Protein AF-A0A7S0A6Q1-F1 (afdb_monomer)

Foldseek 3Di:
DWDDDPVGQTQCACDDDQVSVVSVLVSVVVVQVCCVVCVVVLLVVPDDPVVQVCAPPDLHAHSGADAAAFDQSVVLVVVVVVPDDSGDRDQDWDFDDPVDPPDDTHTDGSGDFRSHHCWYRDNRRTHRD

Radius of gyration: 16.75 Å; Cα contacts (8 Å, |Δi|>4): 172; chains: 1; bounding box: 40×40×43 Å

Nearest PDB structures (foldseek):
  7u6o-assembly1_A  TM=8.499E-01  e=4.262E-07  Ostreococcus tauri
  3o6x-assembly1_E  TM=9.167E-01  e=3.415E-04  Bacteroides fragilis NCTC 9343

Secondary structure (DSSP, 8-state):
---B-TTS-BTT---SSHHHHHHHHHHHHHHHHHHHHHHHHHHHTT--HHHHHHTTSTTPPPSS--EE--HHHHHHHHHHHTT--S-----PPPEE----TT---EEPPSS---SSSSEEB-SSSB---

pLDDT: mean 88.49, std 6.97, range [66.25, 97.56]

Structure (mmCIF, N/CA/C/O backbone):
data_AF-A0A7S0A6Q1-F1
#
_entry.id   AF-A0A7S0A6Q1-F1
#
loop_
_atom_site.group_PDB
_atom_site.id
_atom_site.type_symbol
_atom_site.label_atom_id
_atom_site.label_alt_id
_atom_site.label_comp_id
_atom_site.label_asym_id
_atom_site.label_entity_id
_atom_site.label_seq_id
_atom_site.pdbx_PDB_ins_code
_atom_site.Cartn_x
_atom_site.Cartn_y
_atom_site.Cartn_z
_atom_site.occupancy
_atom_site.B_iso_or_equiv
_atom_site.auth_seq_id
_atom_site.auth_comp_id
_atom_site.auth_asym_id
_atom_site.auth_atom_id
_atom_site.pdbx_PDB_model_num
ATOM 1 N N . TRP A 1 1 ? -3.570 6.868 -5.940 1.00 92.44 1 TRP A N 1
ATOM 2 C CA . TRP A 1 1 ? -4.861 6.286 -6.318 1.00 92.44 1 TRP A CA 1
ATOM 3 C C . TRP A 1 1 ? -5.582 5.757 -5.080 1.00 92.44 1 TRP A C 1
ATOM 5 O O . TRP A 1 1 ? -4.940 5.410 -4.090 1.00 92.44 1 TRP A O 1
ATOM 15 N N . SER A 1 2 ? -6.912 5.744 -5.105 1.00 93.44 2 SER A N 1
ATOM 16 C CA . SER A 1 2 ? -7.743 5.188 -4.032 1.00 93.44 2 SER A CA 1
ATOM 17 C C . SER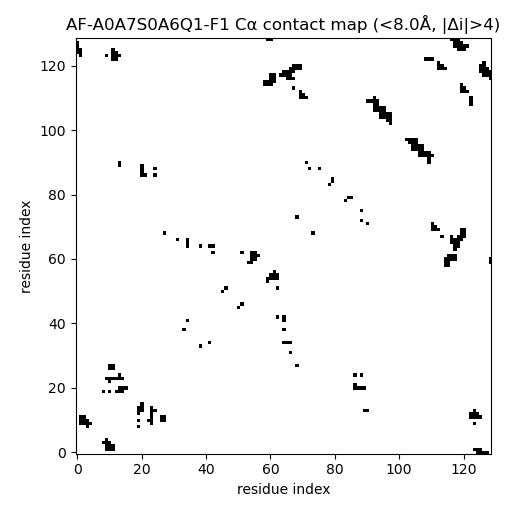 A 1 2 ? -8.979 4.510 -4.604 1.00 93.44 2 SER A C 1
ATOM 19 O O . SER A 1 2 ? -9.377 4.824 -5.723 1.00 93.44 2 SER A O 1
ATOM 21 N N . VAL A 1 3 ? -9.587 3.618 -3.824 1.00 94.69 3 VAL A N 1
ATOM 22 C CA . VAL A 1 3 ? -10.853 2.957 -4.164 1.00 94.69 3 VAL A CA 1
ATOM 23 C C . VAL A 1 3 ? -11.932 3.468 -3.225 1.00 94.69 3 VAL A C 1
ATOM 25 O O . VAL A 1 3 ? -11.726 3.509 -2.010 1.00 94.69 3 VAL A O 1
ATOM 28 N N . GLY A 1 4 ? -13.072 3.863 -3.783 1.00 94.44 4 GLY A N 1
ATOM 29 C CA . GLY A 1 4 ? -14.214 4.303 -3.000 1.00 94.44 4 GLY A CA 1
ATOM 30 C C . GLY A 1 4 ? -15.540 3.855 -3.593 1.00 94.44 4 GLY A C 1
ATOM 31 O O . GLY A 1 4 ? -15.607 3.486 -4.764 1.00 94.44 4 GLY A O 1
ATOM 32 N N . THR A 1 5 ? -16.575 3.870 -2.761 1.00 94.31 5 THR A N 1
ATOM 33 C CA . THR A 1 5 ? -17.960 3.638 -3.175 1.00 94.31 5 THR A CA 1
ATOM 34 C C . THR A 1 5 ? -18.594 4.924 -3.703 1.00 94.31 5 THR A C 1
ATOM 36 O O . THR A 1 5 ? -18.158 6.034 -3.389 1.00 94.31 5 THR A O 1
ATOM 39 N N . ASP A 1 6 ? -19.678 4.774 -4.456 1.00 96.06 6 ASP A N 1
ATOM 40 C CA . ASP A 1 6 ? -20.593 5.854 -4.842 1.00 96.06 6 ASP A CA 1
ATOM 41 C C . ASP A 1 6 ? -21.225 6.564 -3.629 1.00 96.06 6 ASP A C 1
ATOM 43 O O . ASP A 1 6 ? -21.521 7.755 -3.687 1.00 96.06 6 ASP A O 1
ATOM 47 N N . THR A 1 7 ? -21.350 5.864 -2.499 1.00 94.06 7 THR A N 1
ATOM 48 C CA . THR A 1 7 ? -21.799 6.417 -1.209 1.00 94.06 7 THR A CA 1
ATOM 49 C C . THR A 1 7 ? -20.722 7.196 -0.440 1.00 94.06 7 THR A C 1
ATOM 51 O O . THR A 1 7 ? -20.995 7.711 0.644 1.00 94.06 7 THR A O 1
ATOM 54 N N . GLY A 1 8 ? -19.501 7.310 -0.978 1.00 90.31 8 GLY A N 1
ATOM 55 C CA . GLY A 1 8 ? -18.423 8.124 -0.405 1.00 90.31 8 GLY A CA 1
ATOM 56 C C . GLY A 1 8 ? -17.533 7.417 0.623 1.00 90.31 8 GLY A C 1
ATOM 57 O O . GLY A 1 8 ? -16.732 8.075 1.291 1.00 90.31 8 GLY A O 1
ATOM 58 N N . LEU A 1 9 ? -17.627 6.090 0.760 1.00 92.62 9 LEU A N 1
ATOM 59 C CA . LEU A 1 9 ? -16.715 5.316 1.606 1.00 92.62 9 LEU A CA 1
ATOM 60 C C . LEU A 1 9 ? -15.388 5.100 0.877 1.00 92.62 9 LEU A C 1
ATOM 62 O O . LEU A 1 9 ? -15.382 4.704 -0.282 1.00 92.62 9 LEU A O 1
ATOM 66 N N . ASN A 1 10 ? -14.260 5.322 1.556 1.00 93.88 10 ASN A N 1
ATOM 67 C CA . ASN A 1 10 ? -12.921 5.095 1.007 1.00 93.88 10 ASN A CA 1
ATOM 68 C C . ASN A 1 10 ? -12.275 3.879 1.679 1.00 93.88 10 ASN A C 1
ATOM 70 O O . ASN A 1 10 ? -12.075 3.873 2.892 1.00 93.88 10 ASN A O 1
ATOM 74 N N . PHE A 1 11 ? -11.898 2.889 0.873 1.00 94.31 11 PHE A N 1
ATOM 75 C CA . PHE A 1 11 ? -11.311 1.628 1.325 1.00 94.31 11 PHE A CA 1
ATOM 76 C C . PHE A 1 11 ? -9.898 1.799 1.885 1.00 94.31 11 PHE A C 1
ATOM 78 O O . PHE A 1 11 ? -9.439 0.974 2.660 1.00 94.31 11 PHE A O 1
ATOM 85 N N . PHE A 1 12 ? -9.188 2.860 1.506 1.00 93.50 12 PHE A N 1
ATOM 86 C CA . PHE A 1 12 ? -7.824 3.133 1.967 1.00 93.50 12 PHE A CA 1
ATOM 87 C C . PHE A 1 12 ? -7.772 4.295 2.952 1.00 93.50 12 PHE A C 1
ATOM 89 O O . PHE A 1 12 ? -6.729 4.922 3.128 1.00 93.50 12 PHE A O 1
ATOM 96 N N . TYR A 1 13 ? -8.894 4.599 3.599 1.00 91.19 13 TYR A N 1
ATOM 97 C CA . TYR A 1 13 ? -8.925 5.510 4.726 1.00 91.19 13 TYR A CA 1
ATOM 98 C C . TYR A 1 13 ? -9.201 4.721 6.013 1.00 91.19 13 TYR A C 1
ATOM 100 O O . TYR A 1 13 ? -10.248 4.087 6.098 1.00 91.19 13 TYR A O 1
ATOM 108 N N . PRO A 1 14 ? -8.327 4.787 7.037 1.00 87.06 14 PRO A N 1
ATOM 109 C CA . PRO A 1 14 ? -8.486 4.005 8.267 1.00 87.06 14 PRO A CA 1
ATOM 110 C C . PRO A 1 14 ? -9.740 4.358 9.073 1.00 87.06 14 PRO A C 1
ATOM 112 O O . PRO A 1 14 ? -10.140 3.601 9.953 1.00 87.06 14 PRO A O 1
ATOM 115 N N . GLY A 1 15 ? -10.379 5.495 8.778 1.00 86.19 15 GLY A N 1
ATOM 116 C CA . GLY A 1 15 ? -11.652 5.850 9.386 1.00 86.19 15 GLY A CA 1
ATOM 117 C C . GLY A 1 15 ? -11.560 6.169 10.879 1.00 86.19 15 GLY A C 1
ATOM 118 O O . GLY A 1 15 ? -10.496 6.192 11.497 1.00 86.19 15 GLY A O 1
ATOM 119 N N . LYS A 1 16 ? -12.723 6.463 11.466 1.00 85.38 16 LYS A N 1
ATOM 120 C CA . LYS A 1 16 ? -12.882 6.686 12.916 1.00 85.38 16 LYS A CA 1
ATOM 121 C C . LYS A 1 16 ? -13.872 5.719 13.566 1.00 85.38 16 LYS A C 1
ATOM 123 O O . LYS A 1 16 ? -13.827 5.551 14.781 1.00 85.38 16 LYS A O 1
ATOM 128 N N . THR A 1 17 ? -14.752 5.115 12.772 1.00 88.56 17 THR A N 1
ATOM 129 C CA . THR A 1 17 ? -15.762 4.146 13.204 1.00 88.56 17 THR A CA 1
ATOM 130 C C . THR A 1 17 ? -15.247 2.727 12.991 1.00 88.56 17 THR A C 1
ATOM 132 O O . THR A 1 17 ? -14.392 2.505 12.134 1.00 88.56 17 THR A O 1
ATOM 135 N N . ASP A 1 18 ? -15.768 1.763 13.746 1.00 88.50 18 ASP A N 1
ATOM 136 C CA . ASP A 1 18 ? -15.336 0.366 13.622 1.00 88.50 18 ASP A CA 1
ATOM 137 C C . ASP A 1 18 ? -15.615 -0.222 12.228 1.00 88.50 18 ASP A C 1
ATOM 139 O O . ASP A 1 18 ? -14.666 -0.728 11.631 1.00 88.50 18 ASP A O 1
ATOM 143 N N . PRO A 1 19 ? -16.796 -0.014 11.604 1.00 88.56 19 PRO A N 1
ATOM 144 C CA . PRO A 1 19 ? -17.029 -0.470 10.231 1.00 88.56 19 PRO A CA 1
ATOM 145 C C . PRO A 1 19 ? -16.045 0.114 9.205 1.00 88.56 19 PRO A C 1
ATOM 147 O O . PRO A 1 19 ? -15.660 -0.555 8.250 1.00 88.56 19 PRO A O 1
ATOM 150 N N . ALA A 1 20 ? -15.600 1.364 9.391 1.00 88.75 20 ALA A N 1
ATOM 151 C CA . ALA A 1 20 ? -14.617 1.972 8.493 1.00 88.75 20 ALA A CA 1
ATOM 152 C C . ALA A 1 20 ? -13.212 1.374 8.683 1.00 88.75 20 ALA A C 1
ATOM 154 O O . ALA A 1 20 ? -12.474 1.224 7.712 1.00 88.75 20 ALA A O 1
ATOM 155 N N . ARG A 1 21 ? -12.850 1.001 9.917 1.00 88.38 21 ARG A N 1
ATOM 156 C CA . ARG A 1 21 ? -11.583 0.315 10.218 1.00 88.38 21 ARG A CA 1
ATOM 157 C C . ARG A 1 21 ? -11.567 -1.101 9.656 1.00 88.38 21 ARG A C 1
ATOM 159 O O . ARG A 1 21 ? -10.549 -1.519 9.115 1.00 88.38 21 ARG A O 1
ATOM 166 N N . GLU A 1 22 ? -12.685 -1.816 9.755 1.00 89.31 22 GLU A N 1
ATOM 167 C CA . GLU A 1 22 ? -12.863 -3.135 9.139 1.00 89.31 22 GLU A CA 1
ATOM 168 C C . GLU A 1 22 ? -12.663 -3.054 7.627 1.00 89.31 22 GLU A C 1
ATOM 170 O O . GLU A 1 22 ? -11.807 -3.747 7.077 1.00 89.31 22 GLU A O 1
ATOM 175 N N . LEU A 1 23 ? -13.372 -2.124 6.975 1.00 91.56 23 LEU A N 1
ATOM 176 C CA . LEU A 1 23 ? -13.238 -1.875 5.543 1.00 91.56 23 LEU A CA 1
ATOM 177 C C . LEU A 1 23 ? -11.787 -1.577 5.148 1.00 91.56 23 LEU A C 1
ATOM 179 O O . LEU A 1 23 ? -11.313 -2.076 4.130 1.00 91.56 23 LEU A O 1
ATOM 183 N N . PHE A 1 24 ? -11.079 -0.790 5.958 1.00 91.75 24 PHE A N 1
ATOM 184 C CA . PHE A 1 24 ? -9.682 -0.453 5.722 1.00 91.75 24 PHE A CA 1
ATOM 185 C C . PHE A 1 24 ? -8.750 -1.665 5.786 1.00 91.75 24 PHE A C 1
ATOM 187 O O . PHE A 1 24 ? -7.955 -1.879 4.868 1.00 91.75 24 PHE A O 1
ATOM 194 N N . VAL A 1 25 ? -8.859 -2.477 6.842 1.00 91.56 25 VAL A N 1
ATOM 195 C CA . VAL A 1 25 ? -8.041 -3.689 7.006 1.00 91.56 25 VAL A CA 1
ATOM 196 C C . VAL A 1 25 ? -8.302 -4.660 5.855 1.00 91.56 25 VAL A C 1
ATOM 198 O O . VAL A 1 25 ? -7.355 -5.137 5.228 1.00 91.56 25 VAL A O 1
ATOM 201 N N . THR A 1 26 ? -9.572 -4.901 5.518 1.00 91.38 26 THR A N 1
ATOM 202 C CA . THR A 1 26 ? -9.952 -5.756 4.387 1.00 91.38 26 THR A CA 1
ATOM 203 C C . THR A 1 26 ? -9.452 -5.189 3.059 1.00 91.38 26 THR A C 1
ATOM 205 O O . THR A 1 26 ? -8.894 -5.92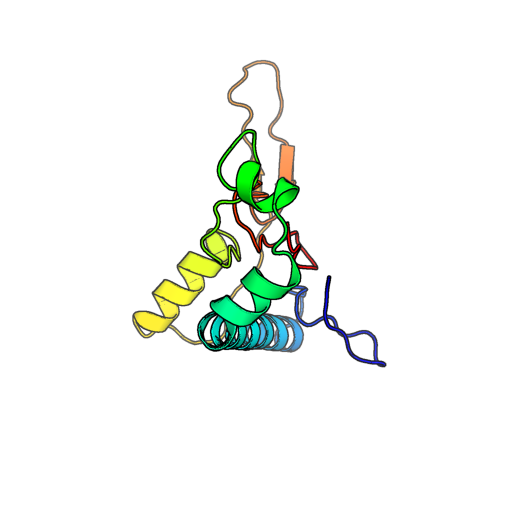7 2.251 1.00 91.38 26 THR A O 1
ATOM 208 N N . GLY A 1 27 ? -9.583 -3.879 2.840 1.00 93.44 27 GLY A N 1
ATOM 209 C CA . GLY A 1 27 ? -9.125 -3.207 1.627 1.00 93.44 27 GLY A CA 1
ATOM 210 C C . GLY A 1 27 ? -7.621 -3.363 1.399 1.00 93.44 27 GLY A C 1
ATOM 211 O O . GLY A 1 27 ? -7.202 -3.704 0.291 1.00 93.44 27 GLY A O 1
ATOM 212 N N . ILE A 1 28 ? -6.807 -3.177 2.443 1.00 93.31 28 ILE A N 1
ATOM 213 C CA . ILE A 1 28 ? -5.356 -3.390 2.350 1.00 93.31 28 ILE A CA 1
ATOM 214 C C . ILE A 1 28 ? -5.025 -4.871 2.154 1.00 93.31 28 ILE A C 1
ATOM 216 O O . ILE A 1 28 ? -4.152 -5.177 1.346 1.00 93.31 28 ILE A O 1
ATOM 220 N N . ALA A 1 29 ? -5.722 -5.793 2.822 1.00 92.50 29 ALA A N 1
ATOM 221 C CA . ALA A 1 29 ? -5.502 -7.226 2.631 1.00 92.50 29 ALA A CA 1
ATOM 222 C C . ALA A 1 29 ? -5.782 -7.663 1.180 1.00 92.50 29 ALA A C 1
ATOM 224 O O . ALA A 1 29 ? -4.968 -8.362 0.574 1.00 92.50 29 ALA A O 1
ATOM 225 N N . CYS A 1 30 ? -6.886 -7.193 0.587 1.00 95.06 30 CYS A N 1
ATOM 226 C CA . CYS A 1 30 ? -7.202 -7.427 -0.823 1.00 95.06 30 CYS A CA 1
ATOM 227 C C . CYS A 1 30 ? -6.145 -6.819 -1.755 1.00 95.06 30 CYS A C 1
ATOM 229 O O . CYS A 1 30 ? -5.726 -7.475 -2.709 1.00 95.06 30 CYS A O 1
ATOM 231 N N . LEU A 1 31 ? -5.681 -5.597 -1.471 1.00 95.38 31 LEU A N 1
ATOM 232 C CA . LEU A 1 31 ? -4.616 -4.953 -2.242 1.00 95.38 31 LEU A CA 1
ATOM 233 C C . LEU A 1 31 ? -3.301 -5.741 -2.165 1.00 95.38 31 LEU A C 1
ATOM 235 O O . LEU A 1 31 ? -2.682 -5.996 -3.195 1.00 95.38 31 LEU A O 1
ATOM 239 N N . ALA A 1 32 ? -2.888 -6.148 -0.964 1.00 94.75 32 ALA A N 1
ATOM 240 C CA . ALA A 1 32 ? -1.677 -6.931 -0.744 1.00 94.75 32 ALA A CA 1
ATOM 241 C C . ALA A 1 32 ? -1.730 -8.259 -1.508 1.00 94.75 32 ALA A C 1
ATOM 243 O O . ALA A 1 32 ? -0.782 -8.608 -2.210 1.00 94.75 32 ALA A O 1
ATOM 244 N N . HIS A 1 33 ? -2.864 -8.962 -1.436 1.00 95.88 33 HIS A N 1
ATOM 245 C CA . HIS A 1 33 ? -3.064 -10.206 -2.170 1.00 95.88 33 HIS A CA 1
ATOM 246 C C . HIS A 1 33 ? -3.038 -9.994 -3.692 1.00 95.88 33 HIS A C 1
ATOM 248 O O . HIS A 1 33 ? -2.355 -10.731 -4.400 1.00 95.88 33 HIS A O 1
ATOM 254 N N . GLY A 1 34 ? -3.722 -8.965 -4.201 1.00 96.44 34 GLY A N 1
ATOM 255 C CA . GLY A 1 34 ? -3.733 -8.647 -5.630 1.00 96.44 34 GLY A CA 1
ATOM 256 C C . GLY A 1 34 ? -2.346 -8.285 -6.168 1.00 96.44 34 GLY A C 1
ATOM 257 O O . GLY A 1 34 ? -1.948 -8.782 -7.220 1.00 96.44 34 GLY A O 1
ATOM 258 N N . LEU A 1 35 ? -1.577 -7.481 -5.426 1.00 95.81 35 LEU A N 1
ATOM 259 C CA . LEU A 1 35 ? -0.192 -7.162 -5.779 1.00 95.81 35 LEU A CA 1
ATOM 260 C C . LEU A 1 35 ? 0.694 -8.406 -5.751 1.00 95.81 35 LEU A C 1
ATOM 262 O O . LEU A 1 35 ? 1.481 -8.593 -6.669 1.00 95.81 35 LEU A O 1
ATOM 266 N N . MET A 1 36 ? 0.543 -9.282 -4.755 1.00 95.69 36 MET A N 1
ATOM 267 C CA . MET A 1 36 ? 1.290 -10.540 -4.692 1.00 95.69 36 MET A CA 1
ATOM 268 C C . MET A 1 36 ? 1.038 -11.409 -5.935 1.00 95.69 36 MET A C 1
ATOM 270 O O . MET A 1 36 ? 1.996 -11.887 -6.540 1.00 95.69 36 MET A O 1
ATOM 274 N N . GLN A 1 37 ? -0.226 -11.569 -6.342 1.00 97.56 37 GLN A N 1
ATOM 275 C CA . GLN A 1 37 ? -0.628 -12.398 -7.488 1.00 97.56 37 GLN A CA 1
ATOM 276 C C . GLN A 1 37 ? -0.246 -11.796 -8.848 1.00 97.56 37 GLN A C 1
ATOM 278 O O . GLN A 1 37 ? 0.034 -12.532 -9.790 1.00 97.56 37 GLN A O 1
ATOM 283 N N . HIS A 1 38 ? -0.243 -10.466 -8.970 1.00 96.38 38 HIS A N 1
ATOM 284 C CA . HIS A 1 38 ? -0.116 -9.773 -10.258 1.00 96.38 38 HIS A CA 1
ATOM 285 C C . HIS A 1 38 ? 1.075 -8.807 -10.330 1.00 96.38 38 HIS A C 1
ATOM 287 O O . HIS A 1 38 ? 1.069 -7.880 -11.142 1.00 96.38 38 HIS A O 1
ATOM 293 N N . ASN A 1 39 ? 2.104 -9.005 -9.500 1.00 95.06 39 ASN A N 1
ATOM 294 C CA . ASN A 1 39 ? 3.256 -8.102 -9.423 1.00 95.06 39 ASN A CA 1
ATOM 295 C C . ASN A 1 39 ? 3.951 -7.899 -10.785 1.00 95.06 39 ASN A C 1
ATOM 297 O O . ASN A 1 39 ? 4.273 -6.766 -11.144 1.00 95.06 39 ASN A O 1
ATOM 301 N N . GLU A 1 40 ? 4.110 -8.962 -11.578 1.00 94.38 40 GLU A N 1
ATOM 302 C CA . GLU A 1 40 ? 4.772 -8.895 -12.885 1.00 94.38 40 GLU A CA 1
ATOM 303 C C . GLU A 1 40 ? 3.974 -8.041 -13.871 1.00 94.38 40 GLU A C 1
ATOM 305 O O . GLU A 1 40 ? 4.531 -7.182 -14.552 1.00 94.38 40 GLU A O 1
ATOM 310 N N . LEU A 1 41 ? 2.648 -8.209 -13.896 1.00 96.19 41 LEU A N 1
ATOM 311 C CA . LEU A 1 41 ? 1.761 -7.422 -14.751 1.00 96.19 41 LEU A CA 1
ATOM 312 C C . LEU A 1 41 ? 1.852 -5.928 -14.414 1.00 96.19 41 LEU A C 1
ATOM 314 O O . LEU A 1 41 ? 1.965 -5.091 -15.310 1.00 96.19 41 LEU A O 1
ATOM 318 N N . VAL A 1 42 ? 1.849 -5.596 -13.120 1.00 95.06 42 VAL A N 1
ATOM 319 C CA . VAL A 1 42 ? 1.990 -4.216 -12.638 1.00 95.06 42 VAL A CA 1
ATOM 320 C C . VAL A 1 42 ? 3.345 -3.629 -13.043 1.00 95.06 42 VAL A C 1
ATOM 322 O O . VAL A 1 42 ? 3.407 -2.489 -13.503 1.00 95.06 42 VAL A O 1
ATOM 325 N N . ARG A 1 43 ? 4.428 -4.408 -12.940 1.00 94.38 43 ARG A N 1
ATOM 326 C CA . ARG A 1 43 ? 5.770 -3.989 -13.367 1.00 94.38 43 ARG A CA 1
ATOM 327 C C . ARG A 1 43 ? 5.859 -3.753 -14.878 1.00 94.38 43 ARG A C 1
ATOM 329 O O . ARG A 1 43 ? 6.497 -2.785 -15.304 1.00 94.38 43 ARG A O 1
ATOM 336 N N . CYS A 1 44 ? 5.227 -4.614 -15.672 1.00 94.81 44 CYS A N 1
ATOM 337 C CA . CYS A 1 44 ? 5.183 -4.509 -17.130 1.00 94.81 44 CYS A CA 1
ATOM 338 C C . CYS A 1 44 ? 4.401 -3.280 -17.607 1.00 94.81 44 CYS A C 1
ATOM 340 O O . CYS A 1 44 ? 4.790 -2.664 -18.595 1.00 94.81 44 CYS A O 1
ATOM 342 N N . ALA A 1 45 ? 3.349 -2.870 -16.891 1.00 95.19 45 ALA A N 1
ATOM 343 C CA . ALA A 1 45 ? 2.521 -1.717 -17.260 1.00 95.19 45 ALA A CA 1
ATOM 344 C C . ALA A 1 45 ? 3.291 -0.379 -17.318 1.00 95.19 45 ALA A C 1
ATOM 346 O O . ALA A 1 45 ? 2.833 0.569 -17.951 1.00 95.19 45 ALA A O 1
ATOM 347 N N . VAL A 1 46 ? 4.458 -0.305 -16.672 1.00 93.50 46 VAL A N 1
ATOM 348 C CA . VAL A 1 46 ? 5.336 0.879 -16.633 1.00 93.50 46 VAL A CA 1
ATO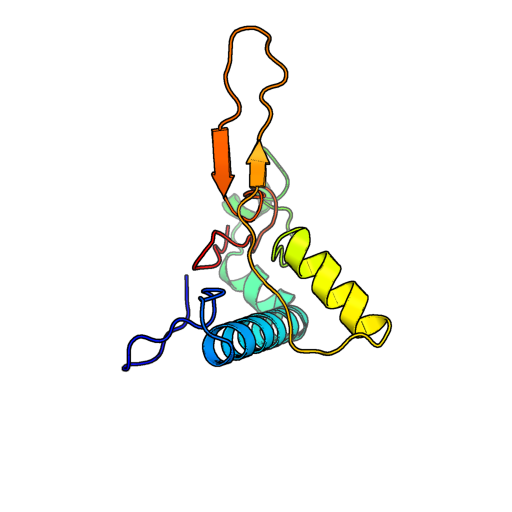M 349 C C . VAL A 1 46 ? 6.735 0.598 -17.200 1.00 93.50 46 VAL A C 1
ATOM 351 O O . VAL A 1 46 ? 7.667 1.377 -16.986 1.00 93.50 46 VAL A O 1
ATOM 354 N N . ALA A 1 47 ? 6.910 -0.532 -17.891 1.00 93.44 47 ALA A N 1
ATOM 355 C CA . ALA A 1 47 ? 8.197 -0.947 -18.432 1.00 93.44 47 ALA A CA 1
ATOM 356 C C . ALA A 1 47 ? 8.521 -0.197 -19.728 1.00 93.44 47 ALA A C 1
ATOM 358 O O . ALA A 1 47 ? 7.843 -0.334 -20.745 1.00 93.44 47 ALA A O 1
ATOM 359 N N . HIS A 1 48 ? 9.591 0.590 -19.691 1.00 94.81 48 HIS A N 1
ATOM 360 C CA . HIS A 1 48 ? 10.211 1.176 -20.872 1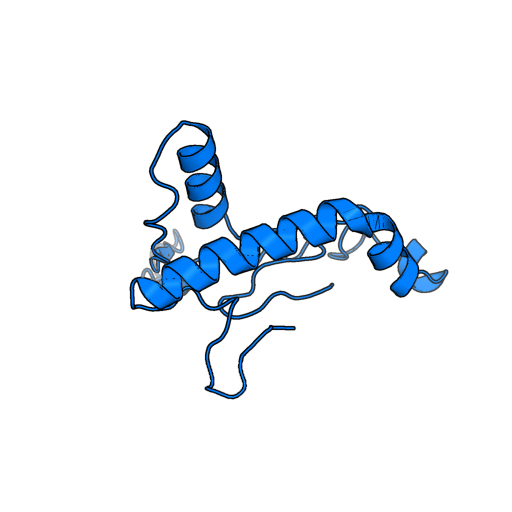.00 94.81 48 HIS A CA 1
ATOM 361 C C . HIS A 1 48 ? 11.675 1.495 -20.567 1.00 94.81 48 HIS A C 1
ATOM 363 O O . HIS A 1 48 ? 12.022 1.758 -19.417 1.00 94.81 48 HIS A O 1
ATOM 369 N N . ALA A 1 49 ? 12.525 1.541 -21.598 1.00 94.75 49 ALA A N 1
ATOM 370 C CA . ALA A 1 49 ? 13.982 1.646 -21.440 1.00 94.75 49 ALA A CA 1
ATOM 371 C C . ALA A 1 49 ? 14.423 2.778 -20.490 1.00 94.75 49 ALA A C 1
ATOM 373 O O . ALA A 1 49 ? 15.270 2.577 -19.624 1.00 94.75 49 ALA A O 1
ATOM 374 N N . GLY A 1 50 ? 13.804 3.958 -20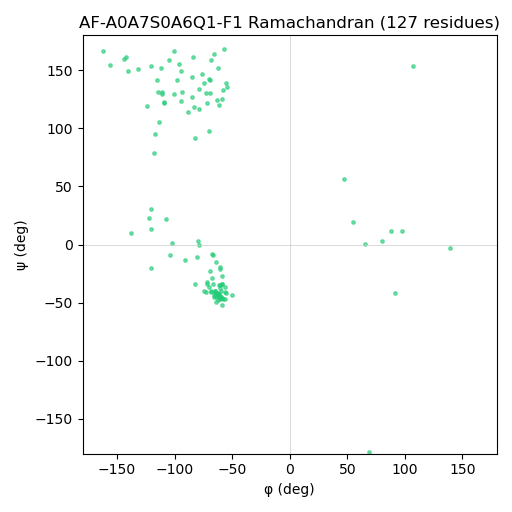.611 1.00 94.12 50 GLY A N 1
ATOM 375 C CA . GLY A 1 50 ? 14.092 5.093 -19.727 1.00 94.12 50 GLY A CA 1
ATOM 376 C C . GLY A 1 50 ? 13.709 4.867 -18.258 1.00 94.12 50 GLY A C 1
ATOM 377 O O . GLY A 1 50 ? 14.465 5.257 -17.373 1.00 94.12 50 GLY A O 1
ATOM 378 N N . ASN A 1 51 ? 12.565 4.235 -17.976 1.00 92.31 51 ASN A N 1
ATOM 379 C CA . ASN A 1 51 ? 12.156 3.965 -16.597 1.00 92.31 51 ASN A CA 1
ATOM 380 C C . ASN A 1 51 ? 12.977 2.819 -16.009 1.00 92.31 51 ASN A C 1
ATOM 382 O O . ASN A 1 51 ? 13.435 2.929 -14.881 1.00 92.31 51 ASN A O 1
ATOM 386 N N . ASP A 1 52 ? 13.253 1.776 -16.790 1.00 93.00 52 ASP A N 1
ATOM 387 C CA . ASP A 1 52 ? 14.060 0.635 -16.353 1.00 93.00 52 ASP A CA 1
ATOM 388 C C . ASP A 1 52 ? 15.485 1.050 -15.963 1.00 93.00 52 ASP A C 1
ATOM 390 O O . ASP A 1 52 ? 16.026 0.532 -14.992 1.00 93.00 52 ASP A O 1
ATOM 394 N N . HIS A 1 53 ? 16.062 2.037 -16.657 1.00 92.56 53 HIS A N 1
ATOM 395 C CA . HIS A 1 53 ? 17.339 2.639 -16.268 1.00 92.56 53 HIS A CA 1
ATOM 396 C C . HIS A 1 53 ? 17.257 3.447 -14.959 1.00 92.56 53 HIS A C 1
ATOM 398 O O . HIS A 1 53 ? 18.248 3.564 -14.242 1.00 92.56 53 HIS A O 1
ATOM 404 N N . ARG A 1 54 ? 16.086 4.020 -14.648 1.00 93.25 54 ARG A N 1
ATOM 405 C CA . ARG A 1 54 ? 15.856 4.873 -13.473 1.00 93.25 54 ARG A CA 1
ATOM 406 C C . ARG A 1 54 ? 15.581 4.070 -12.197 1.00 93.25 54 ARG A C 1
ATOM 408 O O . ARG A 1 54 ? 15.935 4.532 -11.115 1.00 93.25 54 ARG A O 1
ATOM 415 N N . LEU A 1 55 ? 14.918 2.916 -12.297 1.00 91.06 55 LEU A N 1
ATOM 416 C CA . LEU A 1 55 ? 14.469 2.137 -11.136 1.00 91.06 55 LEU A CA 1
ATOM 417 C C . LEU A 1 55 ? 15.638 1.741 -10.218 1.00 91.06 55 LEU A C 1
ATOM 419 O O . LEU A 1 55 ? 16.662 1.233 -10.665 1.00 91.06 55 LEU A O 1
ATOM 423 N N . GLY A 1 56 ? 15.462 1.950 -8.912 1.00 86.75 56 GLY A N 1
ATOM 424 C CA . GLY A 1 56 ? 16.464 1.657 -7.884 1.00 86.75 56 GLY A CA 1
ATOM 425 C C . GLY A 1 56 ? 17.567 2.709 -7.716 1.00 86.75 56 GLY A C 1
ATOM 426 O O . GLY A 1 56 ? 18.453 2.510 -6.887 1.00 86.75 56 GLY A O 1
ATOM 427 N N . ALA A 1 57 ? 17.522 3.827 -8.450 1.00 88.19 57 ALA A N 1
ATOM 428 C CA . ALA A 1 57 ? 18.472 4.933 -8.332 1.00 88.19 57 ALA A CA 1
ATOM 429 C C . ALA A 1 57 ? 17.772 6.254 -7.967 1.00 88.19 57 ALA A C 1
ATOM 431 O O . ALA A 1 57 ? 16.612 6.460 -8.301 1.00 88.19 57 ALA A O 1
ATOM 432 N N . GLN A 1 58 ? 18.489 7.179 -7.312 1.00 87.12 58 GLN A N 1
ATOM 433 C CA . GLN A 1 58 ? 18.055 8.575 -7.093 1.00 87.12 58 GLN A CA 1
ATOM 434 C C . GLN A 1 58 ? 16.601 8.723 -6.588 1.00 87.12 58 GLN A C 1
ATOM 436 O O . GLN A 1 58 ? 15.778 9.382 -7.216 1.00 87.12 58 GLN A O 1
ATOM 441 N N . GLU A 1 59 ? 16.279 8.085 -5.459 1.00 85.62 59 GLU A N 1
ATOM 442 C CA . GLU A 1 59 ? 14.930 8.052 -4.854 1.00 85.62 59 GLU A CA 1
ATOM 443 C C . GLU A 1 59 ? 13.844 7.328 -5.673 1.00 85.62 59 GLU A C 1
ATOM 445 O O . GLU A 1 59 ? 12.705 7.228 -5.214 1.00 85.62 59 GLU A O 1
ATOM 450 N N . ALA A 1 60 ? 14.163 6.777 -6.848 1.00 87.75 60 ALA A N 1
ATOM 451 C CA . ALA A 1 60 ? 13.238 5.925 -7.578 1.00 87.75 60 ALA A CA 1
ATOM 452 C C . ALA A 1 60 ? 13.061 4.579 -6.857 1.00 87.75 60 ALA A C 1
ATOM 454 O O . ALA A 1 60 ? 14.031 4.019 -6.329 1.00 87.75 60 ALA A O 1
ATOM 455 N N . PRO A 1 61 ? 11.840 4.023 -6.862 1.00 89.44 61 PRO A N 1
ATOM 456 C CA . PRO A 1 61 ? 11.599 2.712 -6.287 1.00 89.44 61 PRO A CA 1
ATOM 457 C C . PRO A 1 61 ? 12.395 1.626 -7.029 1.00 89.44 61 PRO A C 1
ATOM 459 O O . PRO A 1 61 ? 12.698 1.782 -8.218 1.00 89.44 61 PRO A O 1
ATOM 462 N N . PRO A 1 62 ? 12.757 0.521 -6.354 1.00 90.00 62 PRO A N 1
ATOM 463 C CA . PRO A 1 62 ? 13.399 -0.611 -7.006 1.00 90.00 62 PRO A CA 1
ATOM 464 C C . PRO A 1 62 ? 12.435 -1.280 -7.994 1.00 90.00 62 PRO A C 1
ATOM 466 O O . PRO A 1 62 ? 11.219 -1.126 -7.911 1.00 90.00 62 PRO A O 1
ATOM 469 N N . ALA A 1 63 ? 12.972 -2.102 -8.897 1.00 88.94 63 ALA A N 1
ATOM 470 C CA . ALA A 1 63 ? 12.156 -2.865 -9.847 1.00 88.94 63 ALA A CA 1
ATOM 471 C C . ALA A 1 63 ? 11.277 -3.952 -9.191 1.00 88.94 63 ALA A C 1
ATOM 473 O O . ALA A 1 63 ? 10.427 -4.536 -9.862 1.00 88.94 63 ALA A O 1
ATOM 474 N N . ILE A 1 64 ? 11.480 -4.221 -7.899 1.00 91.31 64 ILE A N 1
ATOM 475 C CA . ILE A 1 64 ? 10.704 -5.174 -7.107 1.00 91.31 64 ILE A CA 1
ATOM 476 C C . ILE A 1 64 ? 9.436 -4.476 -6.619 1.00 91.31 64 ILE A C 1
ATOM 478 O O . ILE A 1 64 ? 9.520 -3.516 -5.857 1.00 91.31 64 ILE A O 1
ATOM 482 N N . ILE A 1 65 ? 8.268 -4.981 -7.020 1.00 94.06 65 ILE A N 1
ATOM 483 C CA . ILE A 1 65 ? 6.978 -4.470 -6.547 1.00 94.06 65 ILE A CA 1
ATOM 484 C C . ILE A 1 65 ? 6.773 -4.874 -5.085 1.00 94.06 65 ILE A C 1
ATOM 486 O O . ILE A 1 65 ? 6.751 -6.056 -4.750 1.00 94.06 65 ILE A O 1
ATOM 490 N N . SER A 1 66 ? 6.589 -3.883 -4.217 1.00 93.44 66 SER A N 1
ATOM 491 C CA . SER A 1 66 ? 6.280 -4.077 -2.803 1.00 93.44 66 SER A CA 1
ATOM 492 C C . SER A 1 66 ? 5.253 -3.056 -2.319 1.00 93.44 66 SER A C 1
ATOM 494 O O . SER A 1 66 ? 5.163 -1.933 -2.831 1.00 93.44 66 SER A O 1
ATOM 496 N N . LEU A 1 67 ? 4.458 -3.478 -1.336 1.00 93.88 67 LEU A N 1
ATOM 497 C CA . LEU A 1 67 ? 3.460 -2.665 -0.652 1.00 93.88 67 LEU A CA 1
ATOM 498 C C . LEU A 1 67 ? 4.027 -2.214 0.691 1.00 93.88 67 LEU A C 1
ATOM 500 O O . LEU A 1 67 ? 4.484 -3.042 1.470 1.00 93.88 67 LEU A O 1
ATOM 504 N N . TYR A 1 68 ? 3.946 -0.917 0.970 1.00 93.06 68 TYR A N 1
ATOM 505 C CA . TYR A 1 68 ? 4.301 -0.344 2.263 1.00 93.06 68 TYR A CA 1
ATOM 506 C C . TYR A 1 68 ? 3.056 0.296 2.892 1.00 93.06 68 TYR A C 1
ATOM 508 O O . TYR A 1 68 ? 2.728 1.441 2.564 1.00 93.06 68 TYR A O 1
ATOM 516 N N . PRO A 1 69 ? 2.320 -0.419 3.764 1.00 89.19 69 PRO A N 1
ATOM 517 C CA . PRO A 1 69 ? 1.124 0.110 4.415 1.00 89.19 69 PRO A CA 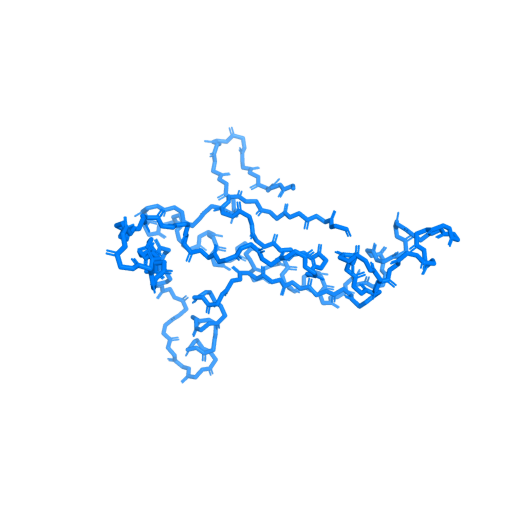1
ATOM 518 C C . PRO A 1 69 ? 1.441 1.000 5.632 1.00 89.19 69 PRO A C 1
ATOM 520 O O . PRO A 1 69 ? 0.552 1.690 6.129 1.00 89.19 69 PRO A O 1
ATOM 523 N N . GLY A 1 70 ? 2.700 1.017 6.084 1.00 88.69 70 GLY A N 1
ATOM 524 C CA . GLY A 1 70 ? 3.162 1.755 7.258 1.00 88.69 70 GLY A CA 1
ATOM 525 C C . GLY A 1 70 ? 3.466 0.842 8.444 1.00 88.69 70 GLY A C 1
ATOM 526 O O . GLY A 1 70 ? 2.893 -0.237 8.587 1.00 88.69 70 GLY A O 1
ATOM 527 N N . THR A 1 71 ? 4.360 1.302 9.316 1.00 87.50 71 THR A N 1
ATOM 528 C CA . THR A 1 71 ? 4.898 0.529 10.449 1.00 87.50 71 THR A CA 1
ATOM 529 C C . THR A 1 71 ? 3.832 0.063 11.438 1.00 87.50 71 THR A C 1
ATOM 531 O O . THR A 1 71 ? 3.896 -1.059 11.935 1.00 87.50 71 THR A O 1
ATOM 534 N N . GLY A 1 72 ? 2.839 0.903 11.740 1.00 88.19 72 GLY A N 1
ATOM 535 C CA . GLY A 1 72 ? 1.769 0.542 12.664 1.00 88.19 72 GLY A CA 1
ATOM 536 C C . GLY A 1 72 ? 0.834 -0.506 12.074 1.00 88.19 72 GLY A C 1
ATOM 537 O O . GLY A 1 72 ? 0.373 -1.390 12.794 1.00 88.19 72 GLY A O 1
ATOM 538 N N . PHE A 1 73 ? 0.567 -0.439 10.766 1.00 89.12 73 PHE A N 1
ATOM 539 C CA . PHE A 1 73 ? -0.255 -1.446 10.099 1.00 89.12 73 PHE A CA 1
ATOM 540 C C . PHE A 1 73 ? 0.489 -2.776 9.941 1.00 89.12 73 PHE A C 1
ATOM 542 O O . PHE A 1 73 ? -0.098 -3.822 10.199 1.00 89.12 73 PHE A O 1
ATOM 549 N N . GLU A 1 74 ? 1.777 -2.753 9.588 1.00 90.00 74 GLU A N 1
ATOM 550 C CA . GLU A 1 74 ? 2.624 -3.957 9.562 1.00 90.00 74 GLU A CA 1
ATOM 551 C C . GLU A 1 74 ? 2.625 -4.660 10.926 1.00 90.00 74 GLU A C 1
ATOM 553 O O . GLU A 1 74 ? 2.334 -5.851 11.007 1.00 90.00 74 GLU A O 1
ATOM 558 N N . ALA A 1 75 ? 2.811 -3.908 12.016 1.00 90.69 75 ALA A N 1
ATOM 559 C CA . ALA A 1 75 ? 2.752 -4.458 13.369 1.00 90.69 75 ALA A CA 1
ATOM 560 C C . ALA A 1 75 ? 1.380 -5.067 13.718 1.00 90.69 75 ALA A C 1
ATOM 562 O O . ALA A 1 75 ? 1.312 -6.072 14.434 1.00 90.69 75 ALA A O 1
ATOM 563 N N . HIS A 1 76 ? 0.287 -4.479 13.217 1.00 90.50 76 HIS A N 1
ATOM 564 C CA . HIS A 1 76 ? -1.063 -5.030 13.373 1.00 90.50 76 HIS A CA 1
ATOM 565 C C . HIS A 1 76 ? -1.215 -6.358 12.627 1.00 90.50 76 HIS A C 1
ATOM 567 O O . HIS A 1 76 ? -1.700 -7.328 13.205 1.00 90.50 76 HIS A O 1
ATOM 573 N N . VAL A 1 77 ? -0.740 -6.440 11.383 1.00 90.19 77 VAL A N 1
ATOM 574 C CA . VAL A 1 77 ? -0.743 -7.688 10.602 1.00 90.19 77 VAL A CA 1
ATOM 575 C C . VAL A 1 77 ? 0.093 -8.770 11.290 1.00 90.19 77 VAL A C 1
ATOM 577 O O . VAL A 1 77 ? -0.386 -9.892 11.448 1.00 90.19 77 VAL A O 1
ATOM 580 N N . ASP A 1 78 ? 1.282 -8.438 11.793 1.00 91.88 78 ASP A N 1
ATOM 581 C CA . ASP A 1 78 ? 2.115 -9.378 12.553 1.00 91.88 78 ASP A CA 1
ATOM 582 C C . ASP A 1 78 ? 1.417 -9.877 13.825 1.00 91.88 78 ASP A C 1
ATOM 584 O O . ASP A 1 78 ? 1.549 -11.040 14.212 1.00 91.88 78 ASP A O 1
ATOM 588 N N . ALA A 1 79 ? 0.667 -9.009 14.509 1.00 92.56 79 ALA A N 1
ATOM 589 C CA . ALA A 1 79 ? -0.133 -9.408 15.660 1.00 92.56 79 ALA A CA 1
ATOM 590 C C . ALA A 1 79 ? -1.241 -10.393 15.259 1.00 92.56 79 ALA A C 1
ATOM 592 O O . ALA A 1 79 ? -1.414 -11.405 15.939 1.00 92.56 79 ALA A O 1
ATOM 593 N N . ILE A 1 80 ? -1.936 -10.146 14.145 1.00 90.81 80 ILE A N 1
ATOM 594 C CA . ILE A 1 80 ? -2.961 -11.055 13.610 1.00 90.81 80 ILE A CA 1
ATOM 595 C C . ILE A 1 80 ? -2.357 -12.420 13.277 1.00 90.81 80 ILE A C 1
ATOM 597 O O . ILE A 1 80 ? -2.908 -13.444 13.672 1.00 90.81 80 ILE A O 1
ATOM 601 N N . ILE A 1 81 ? -1.198 -12.448 12.612 1.00 90.19 81 ILE A N 1
ATOM 602 C CA . ILE A 1 81 ? -0.481 -13.692 12.284 1.00 90.19 81 ILE A CA 1
ATOM 603 C C . ILE A 1 81 ? -0.137 -14.480 13.558 1.00 90.19 81 ILE A C 1
ATOM 605 O O . ILE A 1 81 ? -0.189 -15.708 13.563 1.00 90.19 81 ILE A O 1
ATOM 609 N N . ARG A 1 82 ? 0.155 -13.786 14.666 1.00 95.19 82 ARG A N 1
ATOM 610 C CA . ARG A 1 82 ? 0.398 -14.385 15.991 1.00 95.19 82 ARG A CA 1
ATOM 611 C C . ARG A 1 82 ? -0.874 -14.778 16.759 1.00 95.19 82 ARG A C 1
ATOM 613 O O . ARG A 1 82 ? -0.763 -15.240 17.891 1.00 95.19 82 ARG A O 1
ATOM 620 N N . GLY A 1 83 ? -2.061 -14.614 16.175 1.00 91.94 83 GLY A N 1
ATOM 621 C CA . GLY A 1 83 ? -3.343 -15.005 16.771 1.00 91.94 83 GLY A CA 1
ATOM 622 C C . GLY A 1 83 ? -4.113 -13.877 17.465 1.00 91.94 83 GLY A C 1
ATOM 623 O O . GLY A 1 83 ? -5.084 -14.155 18.168 1.00 91.94 83 GLY A O 1
ATOM 624 N N . ALA A 1 84 ? -3.712 -12.613 17.292 1.00 90.38 84 ALA A N 1
ATOM 625 C CA . ALA A 1 84 ? -4.530 -11.485 17.733 1.00 90.38 84 ALA A CA 1
ATOM 626 C C . ALA A 1 84 ? -5.814 -11.361 16.883 1.00 90.38 84 ALA A C 1
ATOM 628 O O . ALA A 1 84 ? -5.855 -11.842 15.746 1.00 90.38 84 ALA A O 1
ATOM 629 N N . PRO A 1 85 ? -6.865 -10.694 17.394 1.00 86.62 85 PRO A N 1
ATOM 630 C CA . PRO A 1 85 ? -8.063 -10.424 16.611 1.00 86.62 85 PRO A CA 1
ATOM 631 C C . PRO A 1 85 ? -7.743 -9.681 15.308 1.00 86.62 85 PRO A C 1
ATOM 633 O O . PRO A 1 85 ? -6.960 -8.733 15.295 1.00 86.62 85 PRO A O 1
ATOM 636 N N . LEU A 1 86 ? -8.408 -10.083 14.219 1.00 79.25 86 LEU A N 1
ATOM 637 C CA . LEU A 1 86 ? -8.295 -9.438 12.903 1.00 79.25 86 LEU A CA 1
ATOM 638 C C . LEU A 1 86 ? -8.628 -7.937 12.971 1.00 79.25 86 LEU A C 1
ATOM 640 O O . LEU A 1 86 ? -8.030 -7.104 12.286 1.00 79.25 86 LEU A O 1
ATOM 644 N N . LEU A 1 87 ? -9.602 -7.607 13.815 1.00 79.56 87 LEU A N 1
ATOM 645 C CA . LEU A 1 87 ? -10.163 -6.276 13.965 1.00 79.56 87 LEU A CA 1
ATOM 646 C C . LEU A 1 87 ? -9.530 -5.563 15.158 1.00 79.56 87 LEU A C 1
ATOM 648 O O . LEU A 1 87 ? -9.295 -6.170 16.200 1.00 79.56 87 LEU A O 1
ATOM 652 N N . GLY A 1 88 ? -9.280 -4.262 15.014 1.00 76.25 88 GLY A N 1
ATOM 653 C CA . GLY A 1 88 ? -8.732 -3.446 16.101 1.00 76.25 88 GLY A CA 1
ATOM 654 C C . GLY A 1 88 ? -7.662 -2.441 15.690 1.00 76.25 88 GLY A C 1
ATOM 655 O O . GLY A 1 88 ? -7.241 -1.657 16.539 1.00 76.25 88 GLY A O 1
ATOM 656 N N . TYR A 1 89 ? -7.252 -2.410 14.416 1.00 84.75 89 TYR A N 1
ATOM 657 C CA . TYR A 1 89 ? -6.299 -1.405 13.950 1.00 84.75 89 TYR A CA 1
ATOM 658 C C . TYR A 1 89 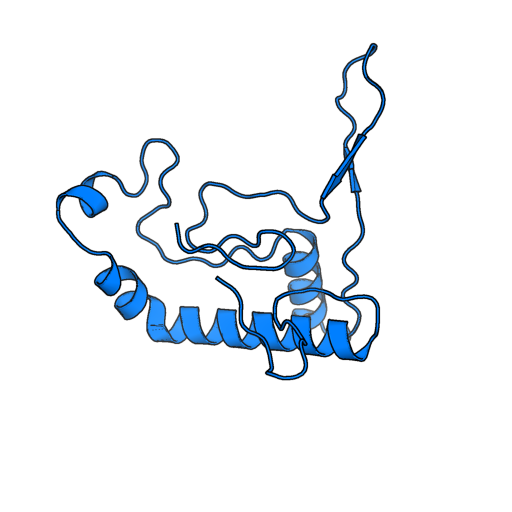? -6.848 0.008 14.171 1.00 84.75 89 TYR A C 1
ATOM 660 O O . TYR A 1 89 ? -7.936 0.361 13.702 1.00 84.75 89 TYR A O 1
ATOM 668 N N . LYS A 1 90 ? -6.068 0.836 14.868 1.00 83.62 90 LYS A N 1
ATOM 669 C CA . LYS A 1 90 ? -6.348 2.257 15.056 1.00 83.62 90 LYS A CA 1
ATOM 670 C C . LYS A 1 90 ? -5.161 3.063 14.563 1.00 83.62 90 LYS A C 1
ATOM 672 O O . LYS A 1 90 ? -4.053 2.955 15.071 1.00 83.62 90 LYS A O 1
ATOM 677 N N . ALA A 1 91 ? -5.437 3.901 13.573 1.00 79.81 91 ALA A N 1
ATOM 678 C CA . ALA A 1 91 ? -4.499 4.886 13.075 1.00 79.81 91 ALA A CA 1
ATOM 679 C C . ALA A 1 91 ? -4.309 5.997 14.122 1.00 79.81 91 ALA A C 1
ATOM 681 O O . ALA A 1 91 ? -5.125 6.918 14.220 1.00 79.81 91 ALA A O 1
ATOM 682 N N . GLU A 1 92 ? -3.247 5.904 14.920 1.00 75.56 92 GLU A N 1
ATOM 683 C CA . GLU A 1 92 ? -2.901 6.907 15.927 1.00 75.56 92 GLU A CA 1
ATOM 684 C C . GLU A 1 92 ? -1.919 7.937 15.368 1.00 75.56 92 GLU A C 1
ATOM 686 O O . GLU A 1 92 ? -0.905 7.603 14.756 1.00 75.56 92 GLU A O 1
ATOM 691 N N . LYS A 1 93 ? -2.221 9.224 15.572 1.00 73.38 93 LYS A N 1
ATOM 692 C CA . LYS A 1 93 ? -1.279 10.294 15.238 1.00 73.38 93 LYS A CA 1
ATOM 693 C C . LYS A 1 93 ? -0.111 10.236 16.211 1.00 73.38 93 LYS A C 1
ATOM 695 O O . LYS A 1 93 ? -0.324 10.232 17.421 1.00 73.38 93 LYS A O 1
ATOM 700 N N . LYS A 1 94 ? 1.107 10.253 15.682 1.00 72.75 94 LYS A N 1
ATOM 701 C CA . LYS A 1 94 ? 2.320 10.344 16.494 1.00 72.75 94 LYS A CA 1
ATOM 702 C C . LYS A 1 94 ? 2.759 11.798 16.605 1.00 72.75 94 LYS A C 1
ATOM 704 O O . LYS A 1 94 ? 2.562 12.587 15.684 1.00 72.75 94 LYS A O 1
ATOM 709 N N . THR A 1 95 ? 3.388 12.146 17.717 1.00 78.56 95 THR A N 1
ATOM 710 C CA . THR A 1 95 ? 4.119 13.409 17.844 1.00 78.56 95 THR A CA 1
ATOM 711 C C . THR A 1 95 ? 5.576 13.129 17.504 1.00 78.56 95 THR A C 1
ATOM 713 O O . THR A 1 95 ? 6.182 12.238 18.096 1.00 78.56 95 THR A O 1
ATOM 716 N N . ALA A 1 96 ? 6.125 13.848 16.529 1.00 77.75 96 ALA A N 1
ATOM 717 C CA . ALA A 1 96 ? 7.539 13.759 16.202 1.00 77.75 96 ALA A CA 1
ATOM 718 C C . ALA A 1 96 ? 8.327 14.690 17.127 1.00 77.75 96 ALA A C 1
ATOM 720 O O . ALA A 1 96 ? 8.021 15.881 17.222 1.00 77.75 96 ALA A O 1
ATOM 721 N N . ASP A 1 97 ? 9.338 14.139 17.795 1.00 81.56 97 ASP A N 1
ATOM 722 C CA . ASP A 1 97 ? 10.324 14.921 18.532 1.00 81.56 97 ASP A CA 1
ATOM 723 C C . ASP A 1 97 ? 11.466 15.306 17.572 1.00 81.56 97 ASP A C 1
ATOM 725 O O . ASP A 1 97 ? 12.179 14.418 17.090 1.00 81.56 97 ASP A O 1
ATOM 729 N N . PRO A 1 98 ? 11.649 16.603 17.263 1.00 80.06 98 PRO A N 1
ATOM 730 C CA . PRO A 1 98 ? 12.716 17.070 16.385 1.00 80.06 98 PRO A CA 1
ATOM 731 C C . PRO A 1 98 ? 14.122 16.889 16.979 1.00 80.06 98 PRO A C 1
ATOM 733 O O . PRO A 1 98 ? 15.098 17.124 16.269 1.00 80.06 98 PRO A O 1
ATOM 736 N N . LYS A 1 99 ? 14.253 16.494 18.258 1.00 82.69 99 LYS A N 1
ATOM 737 C CA . LYS A 1 99 ? 15.527 16.327 18.984 1.00 82.69 99 LYS A CA 1
ATOM 738 C C . LYS A 1 99 ? 16.418 17.578 18.982 1.00 82.69 99 LYS A C 1
ATOM 740 O O . LYS A 1 99 ? 17.617 17.493 19.240 1.00 82.69 99 LYS A O 1
ATOM 745 N N . ALA A 1 100 ? 15.833 18.740 18.705 1.00 84.81 100 ALA A N 1
ATOM 746 C CA . ALA A 1 100 ? 16.496 20.033 18.697 1.00 84.81 100 ALA A CA 1
ATOM 747 C C . ALA A 1 100 ? 15.983 20.870 19.870 1.00 84.81 100 ALA A C 1
ATOM 749 O O . ALA A 1 100 ? 14.780 21.057 20.029 1.00 84.81 100 ALA A O 1
ATOM 750 N N . THR A 1 101 ? 16.898 21.424 20.663 1.00 82.19 101 THR A N 1
ATOM 751 C CA . THR A 1 101 ? 16.599 22.150 21.911 1.00 82.19 101 THR A CA 1
ATOM 752 C C . THR A 1 101 ? 15.720 23.390 21.725 1.00 82.19 101 THR A C 1
ATOM 754 O O . THR A 1 101 ? 15.098 23.839 22.681 1.00 82.19 101 THR A O 1
ATOM 757 N N . ALA A 1 102 ? 15.664 23.946 20.513 1.00 87.44 102 ALA A N 1
ATOM 758 C CA . ALA A 1 102 ? 14.880 25.136 20.178 1.00 87.44 102 ALA A CA 1
ATOM 759 C C . ALA A 1 102 ? 13.566 24.830 19.431 1.00 87.44 102 ALA A C 1
ATOM 761 O O . ALA A 1 102 ? 12.855 25.759 19.052 1.00 87.44 102 ALA A O 1
ATOM 762 N N . ALA A 1 103 ? 13.246 23.557 19.182 1.00 82.62 103 ALA A N 1
ATOM 763 C CA . ALA A 1 103 ? 12.071 23.165 18.411 1.00 82.62 103 ALA A CA 1
ATOM 764 C C . ALA A 1 103 ? 11.070 22.405 19.286 1.00 82.62 103 ALA A C 1
ATOM 766 O O . ALA A 1 103 ? 11.426 21.463 19.990 1.00 82.62 103 ALA A O 1
ATOM 767 N N . MET A 1 104 ? 9.798 22.805 19.224 1.00 84.12 104 MET A N 1
ATOM 768 C CA . MET A 1 104 ? 8.730 22.084 19.913 1.00 84.12 104 MET A CA 1
ATOM 769 C C . MET A 1 104 ? 8.358 20.802 19.152 1.00 84.12 104 MET A C 1
ATOM 771 O O . MET A 1 104 ? 8.372 20.808 17.917 1.00 84.12 104 MET A O 1
ATOM 775 N N . PRO A 1 105 ? 7.967 19.727 19.861 1.00 83.56 105 PRO A N 1
ATOM 776 C CA . PRO A 1 105 ? 7.396 18.543 19.236 1.00 83.56 105 PRO A CA 1
ATOM 777 C C . PRO A 1 105 ? 6.188 18.903 18.369 1.00 83.56 105 PRO A C 1
ATOM 779 O O . PRO A 1 105 ? 5.325 19.684 18.779 1.00 83.56 105 PRO A O 1
ATOM 782 N N . ALA A 1 106 ? 6.120 18.324 17.173 1.00 79.69 106 ALA A N 1
ATOM 783 C CA . ALA A 1 106 ? 5.068 18.614 16.208 1.00 79.69 106 ALA A CA 1
ATOM 784 C C . ALA A 1 106 ? 4.199 17.374 15.962 1.00 79.69 106 ALA A C 1
ATOM 786 O O . ALA A 1 106 ? 4.721 16.256 15.887 1.00 79.69 106 ALA A O 1
ATOM 787 N N . PRO A 1 107 ? 2.873 17.537 15.807 1.00 77.25 107 PRO A N 1
ATOM 788 C CA . PRO A 1 107 ? 2.019 16.435 15.398 1.00 77.25 107 PRO A CA 1
ATOM 789 C C . PRO A 1 107 ? 2.426 15.975 13.993 1.00 77.25 107 PRO A C 1
ATOM 791 O O . PRO A 1 107 ? 2.446 16.759 13.045 1.00 77.25 107 PRO A O 1
ATOM 794 N N . CYS A 1 108 ? 2.739 14.692 13.866 1.00 73.00 108 CYS A N 1
ATOM 795 C CA . CYS A 1 108 ? 3.059 14.033 12.612 1.00 73.00 108 CYS A CA 1
ATOM 796 C C . CYS A 1 108 ? 1.840 13.251 12.099 1.00 73.00 108 CYS A C 1
ATOM 798 O O . CYS A 1 108 ? 0.851 13.026 12.809 1.00 73.00 108 CYS A O 1
ATOM 800 N N . GLY A 1 109 ? 1.907 12.842 10.832 1.00 67.56 109 GLY A N 1
ATOM 801 C CA . GLY A 1 109 ? 0.995 11.848 10.281 1.00 67.56 109 GLY A CA 1
ATOM 802 C C . GLY A 1 109 ? 1.035 10.535 11.070 1.00 67.56 109 GLY A C 1
ATOM 803 O O . GLY A 1 109 ? 1.892 10.311 11.923 1.00 67.56 109 GLY A O 1
ATOM 804 N N . VAL A 1 110 ? 0.069 9.665 10.787 1.00 67.69 110 VAL A N 1
ATOM 805 C CA . VAL A 1 110 ? -0.046 8.350 11.440 1.00 67.69 110 VAL A CA 1
ATOM 806 C C . VAL A 1 110 ? 1.153 7.462 11.090 1.00 67.69 110 VAL A C 1
ATOM 808 O O . VAL A 1 110 ? 1.697 6.782 11.955 1.00 67.69 110 VAL A O 1
ATOM 811 N N . GLU A 1 111 ? 1.592 7.515 9.833 1.00 71.06 111 GLU A N 1
ATOM 812 C CA . GLU A 1 111 ? 2.700 6.720 9.308 1.00 71.06 111 GLU A CA 1
ATOM 813 C C . GLU A 1 111 ? 3.670 7.607 8.529 1.00 71.06 111 GLU A C 1
ATOM 815 O O . GLU A 1 111 ? 3.275 8.630 7.954 1.00 71.06 111 GLU A O 1
ATOM 820 N N . ASP A 1 112 ? 4.937 7.197 8.513 1.00 66.25 112 ASP A N 1
ATOM 821 C CA . ASP A 1 112 ? 5.964 7.844 7.709 1.00 66.25 112 ASP A CA 1
ATOM 822 C C . ASP A 1 112 ? 5.716 7.592 6.216 1.00 66.25 112 ASP A C 1
ATOM 824 O O . ASP A 1 112 ? 5.312 6.506 5.794 1.00 66.25 112 ASP A O 1
ATOM 828 N N . ARG A 1 113 ? 5.962 8.610 5.392 1.00 70.88 113 ARG A N 1
ATOM 829 C CA . ARG A 1 113 ? 5.859 8.478 3.940 1.00 70.88 113 ARG A CA 1
ATOM 830 C C . ARG A 1 113 ? 7.149 7.874 3.418 1.00 70.88 113 ARG A C 1
ATOM 832 O O . ARG A 1 113 ? 8.065 8.598 3.028 1.00 70.88 113 ARG A O 1
ATOM 839 N N . ASN A 1 114 ? 7.181 6.551 3.315 1.00 75.00 114 ASN A N 1
ATOM 840 C CA . ASN A 1 114 ? 8.261 5.890 2.604 1.00 75.00 114 ASN A CA 1
ATOM 841 C C . ASN A 1 114 ? 8.263 6.335 1.127 1.00 75.00 114 ASN A C 1
ATOM 843 O O . ASN A 1 114 ? 7.270 6.189 0.406 1.00 75.00 114 ASN A O 1
ATOM 847 N N . ARG A 1 115 ? 9.374 6.935 0.688 1.00 76.88 115 ARG A N 1
ATOM 848 C CA . ARG A 1 115 ? 9.540 7.441 -0.682 1.00 76.88 115 ARG A CA 1
ATOM 849 C C . ARG A 1 115 ? 10.147 6.439 -1.653 1.00 76.88 115 ARG A C 1
ATOM 851 O O . ARG A 1 115 ? 10.041 6.664 -2.850 1.00 76.88 115 ARG A O 1
ATOM 858 N N . THR A 1 116 ? 10.707 5.341 -1.156 1.00 81.75 116 THR A N 1
ATOM 859 C CA . THR A 1 116 ? 11.411 4.341 -1.968 1.00 81.75 116 THR A CA 1
ATOM 860 C C . THR A 1 116 ? 10.591 3.075 -2.208 1.00 81.75 116 THR A C 1
ATOM 862 O O . THR A 1 116 ? 10.974 2.253 -3.035 1.00 81.75 116 THR A O 1
ATOM 865 N N . ALA A 1 117 ? 9.448 2.908 -1.537 1.00 89.31 117 ALA A N 1
ATOM 866 C CA . ALA A 1 117 ? 8.512 1.832 -1.849 1.00 89.31 117 ALA A CA 1
ATOM 867 C C . ALA A 1 117 ? 7.731 2.135 -3.149 1.00 89.31 117 ALA A C 1
ATOM 869 O O . ALA A 1 117 ? 7.283 3.274 -3.319 1.00 89.31 117 ALA A O 1
ATOM 870 N N . PRO A 1 118 ? 7.501 1.141 -4.033 1.00 92.12 118 PRO A N 1
ATOM 871 C CA . PRO A 1 118 ? 6.649 1.297 -5.215 1.00 92.12 118 PRO A CA 1
ATOM 872 C C . PRO A 1 118 ? 5.194 1.634 -4.865 1.00 92.12 118 PRO A C 1
ATOM 874 O O . PRO A 1 118 ? 4.611 2.521 -5.487 1.00 92.12 118 PRO A O 1
ATOM 877 N N . PHE A 1 119 ? 4.623 0.970 -3.845 1.00 93.81 119 PHE A N 1
ATOM 878 C CA . PHE A 1 119 ? 3.269 1.234 -3.342 1.00 93.81 119 PHE A CA 1
ATOM 879 C C . PHE A 1 119 ? 3.265 1.705 -1.880 1.00 93.81 119 PHE A C 1
ATOM 881 O O . PHE A 1 119 ? 2.962 0.917 -0.983 1.00 93.81 119 PHE A O 1
ATOM 888 N N . PRO A 1 120 ? 3.575 2.980 -1.591 1.00 92.81 120 PRO A N 1
ATOM 889 C CA . PRO A 1 120 ? 3.501 3.502 -0.237 1.00 92.81 120 PRO A CA 1
ATOM 890 C C . PRO A 1 120 ? 2.092 3.973 0.116 1.00 92.81 120 PRO A C 1
ATOM 892 O O . PRO A 1 120 ? 1.377 4.572 -0.698 1.00 92.81 120 PRO A O 1
ATOM 895 N N . PHE A 1 121 ? 1.720 3.755 1.372 1.00 90.94 121 PHE A N 1
ATOM 896 C CA . PHE A 1 121 ? 0.544 4.355 1.969 1.00 90.94 121 PHE A CA 1
ATOM 897 C C . PHE A 1 121 ? 0.772 5.844 2.235 1.00 90.94 121 PHE A C 1
ATOM 899 O O . PHE A 1 121 ? 1.762 6.266 2.829 1.00 90.94 121 PHE A O 1
ATOM 906 N N . CYS A 1 122 ? -0.184 6.658 1.799 1.00 88.12 122 CYS A N 1
ATOM 907 C CA . CYS A 1 122 ? -0.122 8.115 1.845 1.00 88.12 122 CYS A CA 1
ATOM 908 C C . CYS A 1 122 ? -1.273 8.716 2.668 1.00 88.12 122 CYS A C 1
ATOM 910 O O . CYS A 1 122 ? -1.730 9.824 2.376 1.00 88.12 122 CYS A O 1
ATOM 912 N N . GLY A 1 123 ? -1.747 7.988 3.684 1.00 85.19 123 GLY A N 1
ATOM 913 C CA . GLY A 1 123 ? -2.717 8.445 4.687 1.00 85.19 123 GLY A CA 1
ATOM 914 C C . GLY A 1 123 ? -4.186 8.179 4.344 1.00 85.19 123 GLY A C 1
ATOM 915 O O . GLY A 1 123 ? -4.951 7.781 5.217 1.00 85.19 123 GLY A O 1
ATOM 916 N N . ASN A 1 124 ? -4.600 8.389 3.093 1.00 88.25 124 ASN A N 1
ATOM 917 C CA . ASN A 1 124 ? -5.965 8.082 2.626 1.00 88.25 124 ASN A CA 1
ATOM 918 C C . ASN A 1 124 ? -6.011 7.430 1.233 1.00 88.25 124 ASN A C 1
ATOM 920 O O . ASN A 1 124 ? -7.062 7.368 0.593 1.00 88.25 124 ASN A O 1
ATOM 924 N N . ARG A 1 125 ? -4.844 7.044 0.722 1.00 91.44 125 ARG A N 1
ATOM 925 C CA . ARG A 1 125 ? -4.624 6.544 -0.632 1.00 91.44 125 ARG A CA 1
ATOM 926 C C . ARG A 1 125 ? -3.293 5.805 -0.685 1.00 91.44 125 ARG A C 1
ATOM 928 O O . ARG A 1 125 ? -2.441 6.024 0.177 1.00 91.44 125 ARG A O 1
ATOM 935 N N . PHE A 1 126 ? -3.083 5.057 -1.757 1.00 93.31 126 PHE A N 1
ATOM 936 C CA . PHE A 1 126 ? -1.766 4.558 -2.139 1.00 93.31 126 PHE A CA 1
ATOM 937 C C . PHE A 1 126 ? -1.226 5.358 -3.319 1.00 93.31 126 PHE A C 1
ATOM 939 O O . PHE A 1 126 ? -1.980 6.007 -4.046 1.00 93.31 126 PHE A O 1
ATOM 946 N N . GLU A 1 127 ? 0.077 5.348 -3.522 1.00 92.88 127 GLU A N 1
ATOM 947 C CA . GLU A 1 127 ? 0.697 5.841 -4.754 1.00 92.88 127 GLU A CA 1
ATOM 948 C C . GLU A 1 127 ? 1.289 4.652 -5.508 1.00 92.88 127 GLU A C 1
ATOM 950 O O . GLU A 1 127 ? 1.575 3.634 -4.894 1.00 92.88 127 GLU A O 1
ATOM 955 N N . PHE A 1 128 ? 1.385 4.745 -6.832 1.00 93.62 128 PHE A N 1
ATOM 956 C CA . PHE A 1 128 ? 2.198 3.825 -7.624 1.00 93.62 128 PHE A CA 1
ATOM 957 C C . PHE A 1 128 ? 3.319 4.679 -8.207 1.00 93.62 128 PHE A C 1
ATOM 959 O O . PHE A 1 128 ? 3.041 5.563 -9.020 1.00 93.62 128 PHE A O 1
ATOM 966 N N . ARG A 1 129 ? 4.517 4.529 -7.642 1.00 90.56 129 ARG A N 1
ATOM 967 C CA . ARG A 1 129 ? 5.683 5.383 -7.905 1.00 90.56 129 ARG A CA 1
ATOM 968 C C . ARG A 1 129 ? 6.583 4.850 -9.013 1.00 90.56 129 ARG A C 1
ATOM 970 O O . ARG A 1 129 ? 6.632 3.614 -9.176 1.00 90.56 129 ARG A O 1
#

Mean predicted aligned error: 5.46 Å

Solvent-accessible surface area (backbone atoms only — not comparable to full-atom values): 7531 Å² total; per-residue (Å²): 88,70,56,64,50,96,89,70,50,48,33,46,25,53,64,90,50,70,73,37,25,49,42,16,55,53,41,49,52,53,49,54,52,50,45,69,76,40,37,66,62,61,52,55,76,66,64,42,76,74,50,63,73,40,42,59,40,94,71,36,21,48,85,65,80,45,78,37,75,30,70,70,52,51,54,47,52,54,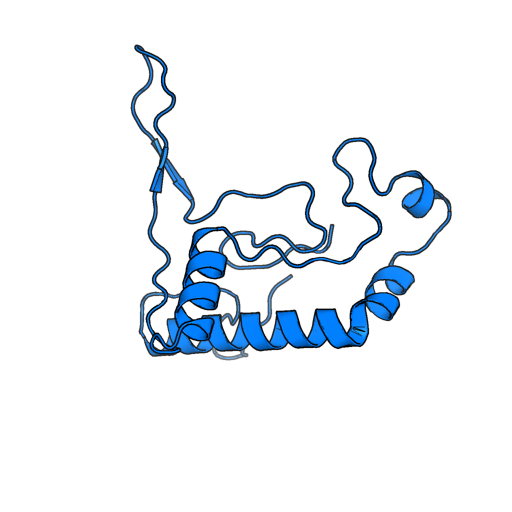38,31,77,74,69,43,69,89,69,79,76,71,86,55,69,40,70,44,72,74,88,41,99,91,53,76,68,40,84,40,62,62,52,72,74,58,68,50,42,25,28,19,40,68,79,56,26,40,45,84,102

InterPro domains:
  IPR008146 Glutamine synthetase, catalytic domain [PS51987] (1-129)
  IPR014746 Glutamine synthetase/guanido kinase, catalytic domain [SSF55931] (1-129)
  IPR052725 Glutamine Synthetase Type-3 [PTHR42974] (1-129)

Organism: NCBI:txid73915

Sequence (129 aa):
WSVGTDTGLNFFYPGKTDPARELFVTGIACLAHGLMQHNELVRCAVAHAGNDHRLGAQEAP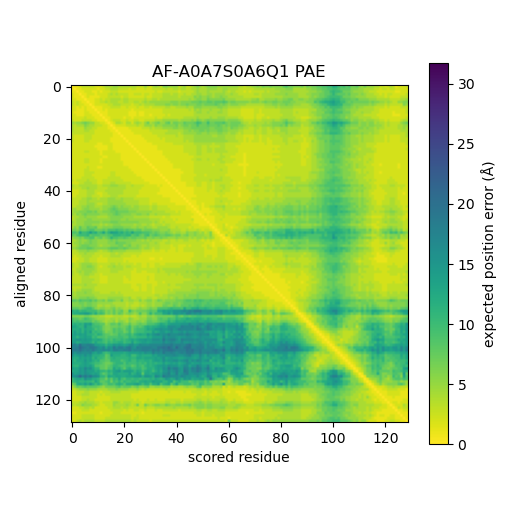PAIISLYPGTGFEAHVDAIIRGAPLLGYKAEKKTADPKATAAMPAPCGVEDRNRTAPFPFCGNRFEFR